Protein AF-A0A2S6TY73-F1 (afdb_monomer)

Foldseek 3Di:
DVVLVVVLVVQLVVQLCVVLVVVVVVCVVVVDCLSVCLPPDPVSVVVSNVSSVVRSVVCVVVCVSVVVVVVVVVVVVVVVVVD

Structure (mmCIF, N/CA/C/O backbone):
data_AF-A0A2S6TY73-F1
#
_entry.id   AF-A0A2S6TY73-F1
#
loop_
_atom_site.group_PDB
_atom_site.id
_atom_site.type_symbol
_atom_site.label_atom_id
_atom_site.label_alt_id
_atom_site.label_comp_id
_atom_site.label_asym_id
_atom_site.label_entity_id
_atom_site.label_seq_id
_atom_site.pdbx_PDB_ins_code
_atom_site.Cartn_x
_atom_site.Cartn_y
_atom_site.Cartn_z
_atom_site.occupancy
_atom_site.B_iso_or_equiv
_atom_site.auth_seq_id
_atom_site.auth_comp_id
_atom_site.auth_asym_id
_atom_site.auth_atom_id
_atom_site.pdbx_PDB_model_num
ATOM 1 N N . MET A 1 1 ? -18.045 -2.850 15.428 1.00 59.38 1 MET A N 1
ATOM 2 C CA . MET A 1 1 ? -16.846 -3.729 15.219 1.00 59.38 1 MET A CA 1
ATOM 3 C C . MET A 1 1 ? -16.524 -3.988 13.738 1.00 59.38 1 MET A C 1
ATOM 5 O O . MET A 1 1 ? -15.402 -3.712 13.327 1.00 59.38 1 MET A O 1
ATOM 9 N N . TRP A 1 2 ? -17.480 -4.440 12.912 1.00 73.94 2 TRP A N 1
ATOM 10 C CA . TRP A 1 2 ? -17.290 -4.592 11.452 1.00 73.94 2 TRP A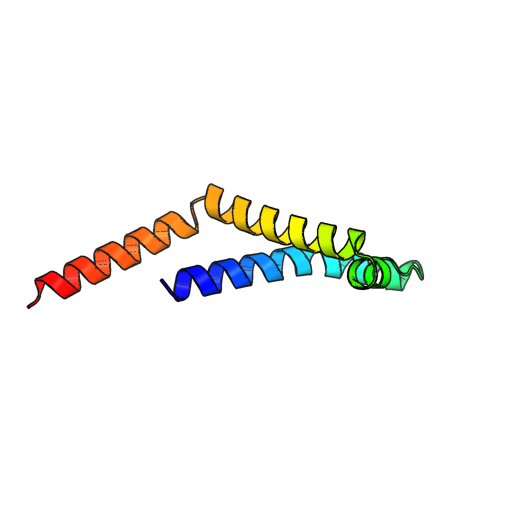 CA 1
ATOM 11 C C . TRP A 1 2 ? -16.897 -3.289 10.729 1.00 73.94 2 TRP A C 1
ATOM 13 O O . TRP A 1 2 ? -16.072 -3.313 9.821 1.00 73.94 2 TRP A O 1
ATOM 23 N N . LEU A 1 3 ? -17.422 -2.143 11.178 1.00 75.44 3 LEU A N 1
ATOM 24 C CA . LEU A 1 3 ? -17.072 -0.812 10.663 1.00 75.44 3 LEU A CA 1
ATOM 25 C C . LEU A 1 3 ? -15.586 -0.466 10.840 1.00 75.44 3 LEU A C 1
ATOM 27 O O . LEU A 1 3 ? -14.951 0.036 9.916 1.00 75.44 3 LEU A O 1
ATOM 31 N N . VAL A 1 4 ? -15.017 -0.773 12.010 1.00 77.19 4 VAL A N 1
ATOM 32 C CA . VAL A 1 4 ? -13.595 -0.533 12.304 1.00 77.19 4 VAL A CA 1
ATOM 33 C C . VAL A 1 4 ? -12.715 -1.420 11.427 1.00 77.19 4 VAL A C 1
ATOM 35 O O . VAL A 1 4 ? -11.753 -0.930 10.845 1.00 77.19 4 VAL A O 1
ATOM 38 N N . PHE A 1 5 ? -13.081 -2.696 11.268 1.00 81.38 5 PHE A N 1
ATOM 39 C CA . PHE A 1 5 ? -12.377 -3.619 10.377 1.00 81.38 5 PHE A CA 1
ATOM 40 C C . PHE A 1 5 ? -12.383 -3.128 8.923 1.00 81.38 5 PHE A C 1
ATOM 42 O O . PHE A 1 5 ? -11.328 -3.046 8.297 1.00 81.38 5 PHE A O 1
ATOM 49 N N . TYR A 1 6 ? -13.549 -2.725 8.408 1.00 86.44 6 TYR A N 1
ATOM 50 C CA . TYR A 1 6 ? -13.674 -2.172 7.058 1.00 86.44 6 TYR A CA 1
ATOM 51 C C . TYR A 1 6 ? -12.819 -0.914 6.872 1.00 86.44 6 TYR A C 1
ATOM 53 O O . TYR A 1 6 ? -12.109 -0.787 5.879 1.00 86.44 6 TYR A O 1
ATOM 61 N N . LYS A 1 7 ? -12.828 -0.004 7.852 1.00 85.38 7 LYS A N 1
ATOM 62 C CA . LYS A 1 7 ? -12.042 1.233 7.808 1.00 85.38 7 LYS A CA 1
ATOM 63 C C . LYS A 1 7 ? -10.532 0.952 7.851 1.00 85.38 7 LYS A C 1
ATOM 65 O O . LYS A 1 7 ? -9.790 1.580 7.105 1.00 85.38 7 LYS A O 1
ATOM 70 N N . VAL A 1 8 ? -10.074 -0.021 8.646 1.00 88.62 8 VAL A N 1
ATOM 71 C CA . VAL A 1 8 ? -8.668 -0.472 8.653 1.00 88.62 8 VAL A CA 1
ATOM 72 C C . VAL A 1 8 ? -8.266 -1.063 7.301 1.00 88.62 8 VAL A C 1
ATOM 74 O O . VAL A 1 8 ? -7.242 -0.664 6.751 1.00 88.62 8 VAL A O 1
ATOM 77 N N . ALA A 1 9 ? -9.078 -1.964 6.741 1.00 91.75 9 ALA A N 1
ATOM 78 C CA . ALA A 1 9 ? -8.820 -2.552 5.428 1.00 91.75 9 ALA A CA 1
ATOM 79 C C . ALA A 1 9 ? -8.776 -1.483 4.325 1.00 91.75 9 ALA A C 1
ATOM 81 O O . ALA A 1 9 ? -7.913 -1.528 3.450 1.00 91.75 9 ALA A O 1
ATOM 82 N N . TRP A 1 10 ? -9.647 -0.474 4.398 1.00 93.12 10 TRP A N 1
ATOM 83 C CA . TRP A 1 10 ? -9.612 0.646 3.464 1.00 93.12 10 TRP A CA 1
ATOM 84 C C . TRP A 1 10 ? -8.345 1.480 3.597 1.00 93.12 10 TRP A C 1
ATOM 86 O O . TRP A 1 10 ? -7.682 1.731 2.596 1.00 93.12 10 TRP A O 1
ATOM 96 N N . VAL A 1 11 ? -7.973 1.889 4.814 1.00 93.00 11 VAL A N 1
ATOM 97 C CA . VAL A 1 11 ? -6.737 2.660 5.025 1.00 93.00 11 VAL A CA 1
ATOM 98 C C . VAL A 1 11 ? -5.535 1.883 4.500 1.00 93.00 11 VAL A C 1
ATOM 100 O O . VAL A 1 11 ? -4.709 2.452 3.797 1.00 93.00 11 VAL A O 1
ATOM 103 N N . TYR A 1 12 ? -5.484 0.577 4.755 1.00 94.31 12 TYR A N 1
ATOM 104 C CA . TYR A 1 12 ? -4.434 -0.299 4.256 1.00 94.31 12 TYR A CA 1
ATOM 105 C C . TYR A 1 12 ? -4.288 -0.251 2.726 1.00 94.31 12 TYR A C 1
ATOM 107 O O . TYR A 1 12 ? -3.201 0.014 2.208 1.00 94.31 12 TYR A O 1
ATOM 115 N N . VAL A 1 13 ? -5.389 -0.470 1.999 1.00 94.81 13 VAL A N 1
ATOM 116 C CA . VAL A 1 13 ? -5.399 -0.458 0.527 1.00 94.81 13 VAL A CA 1
ATOM 117 C C . VAL A 1 13 ? -5.109 0.942 -0.015 1.00 94.81 13 VAL A C 1
ATOM 119 O O . VAL A 1 13 ? -4.360 1.084 -0.980 1.00 94.81 13 VAL A O 1
ATOM 122 N N . LEU A 1 14 ? -5.644 1.985 0.625 1.00 94.56 14 LEU A N 1
ATOM 123 C CA . LEU A 1 14 ? -5.414 3.373 0.234 1.00 94.56 14 LEU A CA 1
ATOM 124 C C . LEU A 1 14 ? -3.938 3.762 0.380 1.00 94.56 14 LEU A C 1
ATOM 126 O O . LEU A 1 14 ? -3.384 4.395 -0.512 1.00 94.56 14 LEU A O 1
ATOM 130 N N . SER A 1 15 ? -3.282 3.360 1.470 1.00 93.62 15 SER A N 1
ATOM 131 C CA . SER A 1 15 ? -1.854 3.619 1.679 1.00 93.62 15 SER A CA 1
ATOM 132 C C . SER A 1 15 ? -0.985 2.949 0.619 1.00 93.62 15 SER A C 1
ATOM 134 O O . SER A 1 15 ? -0.047 3.568 0.122 1.00 93.62 15 SER A O 1
ATOM 136 N N . ILE A 1 16 ? -1.328 1.722 0.219 1.00 94.38 16 ILE A N 1
ATOM 137 C CA . ILE A 1 16 ? -0.670 1.046 -0.904 1.00 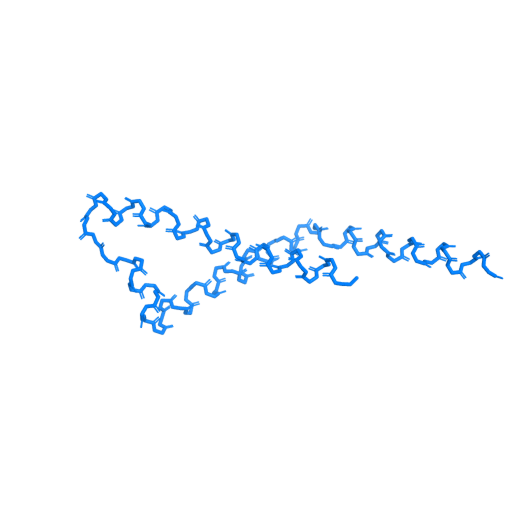94.38 16 ILE A CA 1
ATOM 138 C C . ILE A 1 16 ? -0.912 1.814 -2.210 1.00 94.38 16 ILE A C 1
ATOM 140 O O . ILE A 1 16 ? 0.035 2.092 -2.944 1.00 94.38 16 ILE A O 1
ATOM 144 N N . PHE A 1 17 ? -2.155 2.212 -2.484 1.00 93.56 17 PHE A N 1
ATOM 145 C CA . PHE A 1 17 ? -2.517 2.942 -3.699 1.00 93.56 17 PHE A CA 1
ATOM 146 C C . PHE A 1 17 ? -1.774 4.279 -3.833 1.00 93.56 17 PHE A C 1
ATOM 148 O O . PHE A 1 17 ? -1.249 4.580 -4.904 1.00 93.56 17 PHE A O 1
ATOM 155 N N . ILE A 1 18 ? -1.671 5.049 -2.744 1.00 92.56 18 ILE A N 1
ATOM 156 C CA . ILE A 1 18 ? -0.957 6.336 -2.705 1.00 92.56 18 ILE A CA 1
ATOM 157 C C . ILE A 1 18 ? 0.513 6.183 -3.114 1.00 92.56 18 ILE A C 1
ATOM 159 O O . ILE A 1 18 ? 1.075 7.111 -3.688 1.00 92.56 18 ILE A O 1
ATOM 163 N N . LEU A 1 19 ? 1.135 5.029 -2.856 1.00 89.62 19 LEU A N 1
ATOM 164 C CA . LEU A 1 19 ? 2.516 4.763 -3.254 1.00 89.62 19 LEU A CA 1
ATOM 165 C C . LEU A 1 19 ? 2.627 4.163 -4.661 1.00 89.62 19 LEU A C 1
ATOM 167 O O . LEU A 1 19 ? 3.508 4.545 -5.430 1.00 89.62 19 LEU A O 1
ATOM 171 N N . VAL A 1 20 ? 1.739 3.235 -5.015 1.00 92.75 20 VAL A N 1
ATOM 172 C CA . VAL A 1 20 ? 1.787 2.547 -6.313 1.00 92.75 20 VAL A CA 1
ATOM 173 C C . VAL A 1 20 ? 1.415 3.487 -7.461 1.00 92.75 20 VAL A C 1
ATOM 175 O O . VAL A 1 20 ? 2.011 3.393 -8.530 1.00 92.75 20 VAL A O 1
ATOM 178 N N . PHE A 1 21 ? 0.483 4.421 -7.260 1.00 93.62 21 PHE A N 1
ATOM 179 C CA . PHE A 1 21 ? 0.034 5.325 -8.321 1.00 93.62 21 PHE A CA 1
ATOM 180 C C . PHE A 1 21 ? 1.148 6.260 -8.846 1.00 93.62 21 PHE A C 1
ATO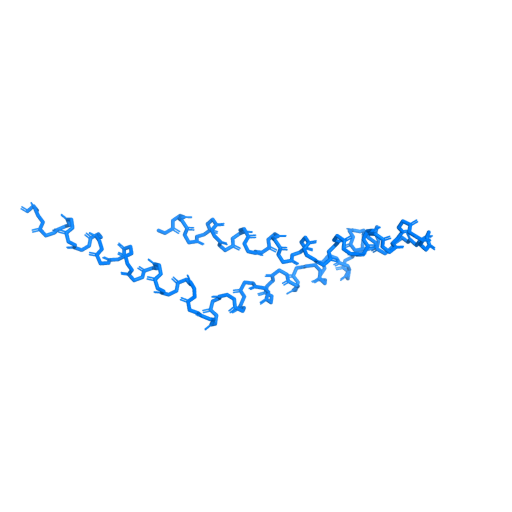M 182 O O . PHE A 1 21 ? 1.368 6.283 -10.057 1.00 93.62 21 PHE A O 1
ATOM 189 N N . PRO A 1 22 ? 1.925 6.968 -8.001 1.00 93.25 22 PRO A N 1
ATOM 190 C CA . PRO A 1 22 ? 3.081 7.733 -8.467 1.00 93.25 22 PRO A CA 1
ATOM 191 C C . PRO A 1 22 ? 4.131 6.871 -9.169 1.00 93.25 22 PRO A C 1
ATOM 193 O O . PRO A 1 22 ? 4.677 7.288 -10.188 1.00 93.25 22 PRO A O 1
ATOM 196 N N . LEU A 1 23 ? 4.400 5.665 -8.655 1.00 91.88 23 LEU A N 1
ATOM 197 C CA . LEU A 1 23 ? 5.348 4.740 -9.281 1.00 91.88 23 LEU A CA 1
ATOM 198 C C . LEU A 1 23 ? 4.874 4.286 -10.660 1.00 91.88 23 LEU A C 1
ATOM 200 O O . LEU A 1 23 ? 5.683 4.212 -11.575 1.00 91.88 23 LEU A O 1
ATOM 204 N N . TYR A 1 24 ? 3.572 4.065 -10.834 1.00 92.38 24 TYR A N 1
ATOM 205 C CA . TYR A 1 24 ? 2.980 3.776 -12.136 1.00 92.38 24 TYR A CA 1
ATOM 206 C C . TYR A 1 24 ? 3.168 4.935 -13.121 1.00 92.38 24 TYR A C 1
ATOM 208 O O . TYR A 1 24 ? 3.554 4.719 -14.269 1.00 92.38 24 TYR A O 1
ATOM 216 N N . CYS A 1 25 ? 2.957 6.177 -12.676 1.00 93.69 25 CYS A N 1
ATOM 217 C CA . CYS A 1 25 ? 3.231 7.350 -13.505 1.00 93.69 25 CYS A CA 1
ATOM 218 C C . CYS A 1 25 ? 4.718 7.460 -13.880 1.00 93.69 25 CYS A C 1
ATOM 220 O O . CYS A 1 25 ? 5.034 7.822 -15.011 1.00 93.69 25 CYS A O 1
ATOM 222 N N . ILE A 1 26 ? 5.629 7.142 -12.954 1.00 92.56 26 ILE A N 1
ATOM 223 C CA . ILE A 1 26 ? 7.073 7.125 -13.222 1.00 92.56 26 ILE A CA 1
ATOM 224 C C . ILE A 1 26 ? 7.407 6.044 -14.247 1.00 92.56 26 ILE A C 1
ATOM 226 O O . ILE A 1 26 ? 8.037 6.364 -15.248 1.00 92.56 26 ILE A O 1
ATOM 230 N N . ASP A 1 27 ? 6.945 4.809 -14.047 1.00 91.75 27 ASP A N 1
ATOM 231 C CA . ASP A 1 27 ? 7.151 3.701 -14.985 1.00 91.75 27 ASP A CA 1
ATOM 232 C C . ASP A 1 27 ? 6.691 4.068 -16.397 1.00 91.75 27 ASP A C 1
ATOM 234 O O . ASP A 1 27 ? 7.426 3.834 -17.354 1.00 91.75 27 ASP A O 1
ATOM 238 N N . TRP A 1 28 ? 5.537 4.734 -16.522 1.00 91.69 28 TRP A N 1
ATOM 239 C CA . TRP A 1 28 ? 5.029 5.227 -17.803 1.00 91.69 28 TRP A CA 1
ATOM 240 C C . TRP A 1 28 ? 5.981 6.227 -18.475 1.00 91.69 28 TRP A C 1
ATOM 242 O O . TRP A 1 28 ? 6.191 6.171 -19.685 1.00 91.69 28 TRP A O 1
ATOM 252 N N . ILE A 1 29 ? 6.548 7.167 -17.714 1.00 93.12 29 ILE A N 1
ATOM 253 C CA . ILE A 1 29 ? 7.408 8.234 -18.251 1.00 93.12 29 ILE A CA 1
ATOM 254 C C . ILE A 1 29 ? 8.816 7.714 -18.554 1.00 93.12 29 ILE A C 1
ATOM 256 O O . ILE A 1 29 ? 9.410 8.077 -19.567 1.00 93.12 29 ILE A O 1
ATOM 260 N N . THR A 1 30 ? 9.372 6.892 -17.666 1.00 92.06 30 THR A N 1
ATOM 261 C CA . THR A 1 30 ? 10.769 6.445 -17.726 1.00 92.06 30 THR A CA 1
ATOM 262 C C . THR A 1 30 ? 10.939 5.084 -18.393 1.00 92.06 30 THR A C 1
ATOM 264 O O . THR A 1 30 ? 12.068 4.627 -18.537 1.00 92.06 30 THR A O 1
ATOM 267 N N . ASN A 1 31 ? 9.836 4.437 -18.785 1.00 87.62 31 ASN A N 1
ATOM 268 C CA . ASN A 1 31 ? 9.799 3.089 -19.352 1.00 87.62 31 ASN A CA 1
ATOM 269 C C . ASN A 1 31 ? 10.485 2.046 -18.442 1.00 87.62 31 ASN A C 1
ATOM 271 O O . ASN A 1 31 ? 11.222 1.171 -18.898 1.00 87.62 31 ASN A O 1
ATOM 275 N N . ASN A 1 32 ? 10.273 2.196 -17.130 1.00 87.38 32 ASN A N 1
ATOM 276 C C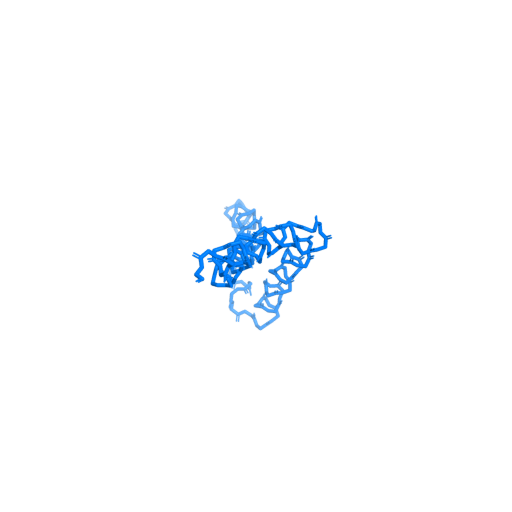A . ASN A 1 32 ? 10.761 1.276 -16.103 1.00 87.38 32 ASN A CA 1
ATOM 277 C C . ASN A 1 32 ? 9.677 0.240 -15.751 1.00 87.38 32 ASN A C 1
ATOM 279 O O . ASN A 1 32 ? 8.519 0.389 -16.126 1.00 87.38 32 ASN A O 1
ATOM 283 N N . ASN A 1 33 ? 10.065 -0.817 -15.030 1.00 89.31 33 ASN A N 1
ATOM 284 C CA . ASN A 1 33 ? 9.176 -1.902 -14.586 1.00 89.31 33 ASN A CA 1
ATOM 285 C C . ASN A 1 33 ? 9.097 -1.991 -13.047 1.00 89.31 33 ASN A C 1
ATOM 287 O O . ASN A 1 33 ? 9.095 -3.088 -12.480 1.00 89.31 33 ASN A O 1
ATOM 291 N N . LEU A 1 34 ? 9.100 -0.853 -12.346 1.00 88.25 34 LEU A N 1
ATOM 292 C CA . LEU A 1 34 ? 9.108 -0.801 -10.880 1.00 88.25 34 LEU A CA 1
ATOM 293 C C . LEU A 1 34 ? 7.820 -1.370 -10.278 1.00 88.25 34 LEU A C 1
ATOM 295 O O . LEU A 1 34 ? 7.877 -2.117 -9.302 1.00 88.25 34 LEU A O 1
ATOM 299 N N . VAL A 1 35 ? 6.664 -1.061 -10.863 1.00 90.50 35 VAL A N 1
ATOM 300 C CA . VAL A 1 35 ? 5.364 -1.588 -10.438 1.00 90.50 35 VAL A CA 1
ATOM 301 C C . VAL A 1 35 ? 5.317 -3.097 -10.643 1.00 90.50 35 VAL A C 1
ATOM 303 O O . VAL A 1 35 ? 4.921 -3.816 -9.732 1.00 90.50 35 VAL A O 1
ATOM 306 N N . THR A 1 36 ? 5.792 -3.602 -11.782 1.00 90.94 36 THR A N 1
ATOM 307 C CA . THR A 1 36 ? 5.884 -5.048 -12.041 1.00 90.94 36 THR A CA 1
ATOM 308 C C . THR A 1 36 ? 6.765 -5.739 -11.000 1.00 90.94 36 THR A C 1
ATOM 310 O O . THR A 1 36 ? 6.365 -6.739 -10.412 1.00 90.94 36 THR A O 1
ATOM 313 N N . TYR A 1 37 ? 7.926 -5.157 -10.677 1.00 89.44 37 TYR A N 1
ATOM 314 C CA . TYR A 1 37 ? 8.800 -5.674 -9.622 1.00 89.44 37 TYR A CA 1
ATOM 315 C C . TYR A 1 37 ? 8.116 -5.716 -8.245 1.00 89.44 37 TYR A C 1
ATOM 317 O O . TYR A 1 37 ? 8.313 -6.673 -7.493 1.00 89.44 37 TYR A O 1
ATOM 325 N N . LEU A 1 38 ? 7.303 -4.708 -7.909 1.00 91.62 38 LEU A N 1
ATOM 326 C CA . LEU A 1 38 ? 6.563 -4.676 -6.645 1.00 91.62 38 LEU A CA 1
ATOM 327 C C . LEU A 1 38 ? 5.565 -5.835 -6.510 1.00 91.62 38 LEU A C 1
ATOM 329 O O . LEU A 1 38 ? 5.363 -6.315 -5.397 1.00 91.62 38 LEU A O 1
ATOM 333 N N . TRP A 1 39 ? 4.982 -6.302 -7.614 1.00 89.56 39 TRP A N 1
ATOM 334 C CA . TRP A 1 39 ? 4.004 -7.394 -7.607 1.00 89.56 39 TRP A CA 1
ATOM 335 C C . TRP A 1 39 ? 4.629 -8.783 -7.788 1.00 89.56 39 TRP A C 1
ATOM 337 O O . TRP A 1 39 ? 4.165 -9.735 -7.161 1.00 89.56 39 TRP A O 1
ATOM 347 N N . ASP A 1 40 ? 5.703 -8.900 -8.572 1.00 92.31 40 ASP A N 1
ATOM 348 C CA . ASP A 1 40 ? 6.302 -10.197 -8.924 1.00 92.31 40 ASP A CA 1
ATOM 349 C C . ASP A 1 40 ? 7.389 -10.660 -7.939 1.00 92.31 40 ASP A C 1
ATOM 351 O O . ASP A 1 40 ? 7.692 -11.853 -7.833 1.00 92.31 40 ASP A O 1
ATOM 355 N N . SER A 1 41 ? 7.998 -9.734 -7.192 1.00 94.69 41 SER A N 1
ATOM 356 C CA . SER A 1 41 ? 9.048 -10.053 -6.223 1.00 94.69 41 SER A CA 1
ATOM 357 C C . SER A 1 41 ? 8.490 -10.229 -4.815 1.00 94.69 41 SER A C 1
ATOM 359 O O . SER A 1 41 ? 7.728 -9.402 -4.319 1.00 94.69 41 SER A O 1
ATOM 361 N N . LYS A 1 42 ? 8.990 -11.237 -4.088 1.00 93.00 42 LYS A N 1
ATOM 362 C CA . LYS A 1 42 ? 8.711 -11.403 -2.648 1.00 93.00 42 LYS A CA 1
ATOM 363 C C . LYS A 1 42 ? 9.116 -10.170 -1.834 1.00 93.00 42 LYS A C 1
ATOM 365 O O . LYS A 1 42 ? 8.426 -9.808 -0.885 1.00 93.00 42 LYS A O 1
ATOM 370 N N . ALA A 1 43 ? 10.224 -9.524 -2.205 1.00 92.19 43 ALA A N 1
ATOM 371 C CA . ALA A 1 43 ? 10.667 -8.289 -1.563 1.00 92.19 43 ALA A CA 1
ATOM 372 C C . ALA A 1 43 ? 9.732 -7.114 -1.897 1.00 92.19 43 ALA A C 1
ATOM 374 O O . ALA A 1 43 ? 9.439 -6.301 -1.024 1.00 92.19 43 ALA A O 1
ATOM 375 N N . GLY A 1 44 ? 9.227 -7.066 -3.133 1.00 91.38 44 GLY A N 1
ATOM 376 C CA . GLY A 1 44 ? 8.242 -6.085 -3.586 1.00 91.38 44 GLY A CA 1
ATOM 377 C C . GLY A 1 44 ? 6.920 -6.194 -2.827 1.00 91.38 44 GLY A C 1
ATOM 378 O O . GLY A 1 44 ? 6.478 -5.225 -2.210 1.00 91.38 44 GLY A O 1
ATOM 379 N N . ALA A 1 45 ? 6.359 -7.402 -2.760 1.00 91.44 45 ALA A N 1
ATOM 380 C CA . ALA A 1 45 ? 5.143 -7.677 -2.003 1.00 91.44 45 ALA A CA 1
ATOM 381 C C . ALA A 1 45 ? 5.323 -7.346 -0.511 1.00 91.44 45 ALA A C 1
ATOM 383 O O . ALA A 1 45 ? 4.456 -6.727 0.105 1.00 91.44 45 ALA A O 1
ATOM 384 N N . GLY A 1 46 ? 6.483 -7.685 0.065 1.00 93.12 46 GLY A N 1
ATOM 385 C CA . GLY A 1 46 ? 6.835 -7.313 1.436 1.00 93.12 46 GLY A CA 1
ATOM 386 C C . GLY A 1 46 ? 6.849 -5.797 1.663 1.00 93.12 46 GLY A C 1
ATOM 387 O O . GLY A 1 46 ? 6.298 -5.325 2.658 1.00 93.12 46 GLY A O 1
ATOM 388 N N . ALA A 1 47 ? 7.413 -5.028 0.727 1.00 91.56 47 ALA A N 1
ATOM 389 C CA . ALA A 1 47 ? 7.412 -3.568 0.792 1.00 91.56 47 ALA A CA 1
ATOM 390 C C . ALA A 1 47 ? 5.987 -2.992 0.733 1.00 91.56 47 ALA A C 1
ATOM 392 O O . ALA A 1 47 ? 5.645 -2.136 1.550 1.00 91.56 47 ALA A O 1
ATOM 393 N N . LEU A 1 48 ? 5.130 -3.505 -0.160 1.00 93.38 48 LEU A N 1
ATOM 394 C CA . LEU A 1 48 ? 3.719 -3.107 -0.241 1.00 93.38 48 LEU A CA 1
ATOM 395 C C . LEU A 1 48 ? 2.983 -3.376 1.075 1.00 93.38 48 LEU A C 1
ATOM 397 O O . LEU A 1 48 ? 2.288 -2.497 1.591 1.00 93.38 48 LEU A O 1
ATOM 401 N N . HIS A 1 49 ? 3.183 -4.560 1.659 1.00 93.19 49 HIS A N 1
ATOM 402 C CA . HIS A 1 49 ? 2.555 -4.893 2.930 1.00 93.19 49 HIS A CA 1
ATOM 403 C C . HIS A 1 49 ? 3.021 -3.975 4.066 1.00 93.19 49 HIS A C 1
ATOM 405 O O . HIS A 1 49 ? 2.194 -3.539 4.870 1.00 93.19 49 HIS A O 1
ATOM 411 N N . LEU A 1 50 ? 4.315 -3.647 4.111 1.00 94.25 50 LEU A N 1
ATOM 412 C CA . LEU A 1 50 ? 4.885 -2.741 5.106 1.00 94.25 50 LEU A CA 1
ATOM 413 C C . LEU A 1 50 ? 4.263 -1.342 5.019 1.00 94.25 50 LEU A C 1
ATOM 415 O O . LEU A 1 50 ? 3.889 -0.778 6.043 1.00 94.25 50 LEU A O 1
ATOM 419 N N . ILE A 1 51 ? 4.092 -0.806 3.810 1.00 94.06 51 ILE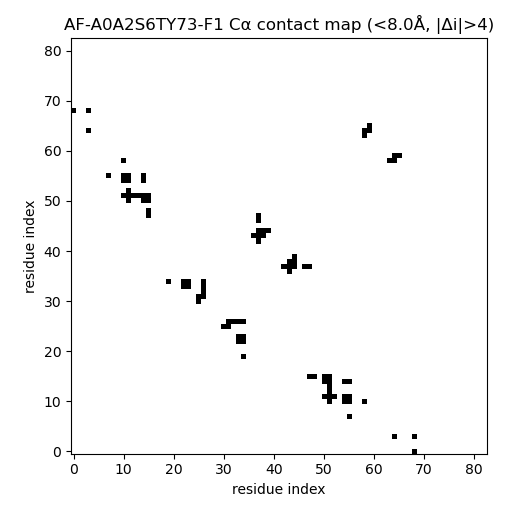 A N 1
ATOM 420 C CA . ILE A 1 51 ? 3.462 0.504 3.591 1.00 94.06 51 ILE A CA 1
ATOM 421 C C . ILE A 1 51 ? 2.014 0.505 4.082 1.00 94.06 51 ILE A C 1
ATOM 423 O O . ILE A 1 51 ? 1.609 1.423 4.797 1.00 94.06 51 ILE A O 1
ATOM 427 N N . GLY A 1 52 ? 1.247 -0.538 3.754 1.00 92.56 52 GLY 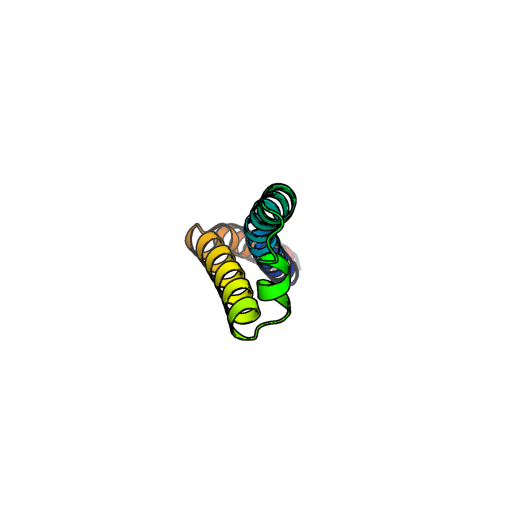A N 1
ATOM 428 C CA . GLY A 1 52 ? -0.117 -0.685 4.256 1.00 92.56 52 GLY A CA 1
ATOM 429 C C . GLY A 1 52 ? -0.172 -0.722 5.790 1.00 92.56 52 GLY A C 1
ATOM 430 O O . GLY A 1 52 ? -1.014 -0.059 6.395 1.00 92.56 52 GLY A O 1
ATOM 431 N N . ILE A 1 53 ? 0.761 -1.433 6.439 1.00 93.94 53 ILE A N 1
ATOM 432 C CA . ILE A 1 53 ? 0.865 -1.492 7.909 1.00 93.94 53 ILE A CA 1
ATOM 433 C C . ILE A 1 53 ? 1.222 -0.123 8.498 1.00 93.94 53 ILE A C 1
ATOM 435 O O . ILE A 1 53 ? 0.605 0.287 9.484 1.00 93.94 53 ILE A O 1
ATOM 439 N N . ILE A 1 54 ? 2.186 0.595 7.915 1.00 93.19 54 ILE A N 1
ATOM 440 C CA . ILE A 1 54 ? 2.586 1.936 8.370 1.00 93.19 54 ILE A CA 1
ATOM 441 C C . ILE A 1 54 ? 1.395 2.894 8.292 1.00 93.19 54 ILE A C 1
ATOM 443 O O . ILE A 1 54 ? 1.113 3.598 9.260 1.00 93.19 54 ILE A O 1
ATOM 447 N N . GLY A 1 55 ? 0.659 2.879 7.180 1.00 91.75 55 GLY A N 1
ATOM 448 C CA . GLY A 1 55 ? -0.510 3.732 6.989 1.00 91.75 55 GLY A CA 1
ATOM 449 C C . GLY A 1 55 ? -1.611 3.475 8.015 1.00 91.75 55 GLY A C 1
ATOM 450 O O . GLY A 1 55 ? -2.102 4.404 8.657 1.00 91.75 55 GLY A O 1
ATOM 451 N N . VAL A 1 56 ? -1.945 2.203 8.251 1.00 90.88 56 VAL A N 1
ATOM 452 C CA . VAL A 1 56 ? -2.888 1.818 9.312 1.00 90.88 56 VAL A CA 1
ATOM 453 C C . VAL A 1 56 ? -2.382 2.249 10.692 1.00 90.88 56 VAL A C 1
ATOM 455 O O . VAL A 1 56 ? -3.146 2.821 11.469 1.00 90.88 56 VAL A O 1
ATOM 458 N N . SER A 1 57 ? -1.100 2.021 10.992 1.00 89.69 57 SER A N 1
ATOM 459 C CA . SER A 1 57 ? -0.498 2.369 12.286 1.00 89.69 57 SER A CA 1
ATOM 460 C C . SER A 1 57 ? -0.558 3.871 12.555 1.00 89.69 57 SER A C 1
ATOM 462 O O . SER A 1 57 ? -0.879 4.275 13.669 1.00 89.69 57 SER A O 1
ATOM 464 N N . TRP A 1 58 ? -0.328 4.698 11.532 1.00 89.25 58 TRP A N 1
ATOM 465 C CA . TRP A 1 58 ? -0.437 6.152 11.631 1.00 89.25 58 TRP A CA 1
ATOM 466 C C . TRP A 1 58 ? -1.857 6.597 11.989 1.00 89.25 58 TRP A C 1
ATOM 468 O O . TRP A 1 58 ? -2.055 7.387 12.908 1.00 89.25 58 TRP A O 1
ATOM 478 N N . VAL A 1 59 ? -2.867 6.060 11.301 1.00 85.75 59 VAL A N 1
ATOM 479 C CA . VAL A 1 59 ? -4.273 6.429 11.538 1.00 85.75 59 VAL A CA 1
ATOM 480 C C . VAL A 1 59 ? -4.773 5.927 12.904 1.00 85.75 59 VAL A C 1
ATOM 482 O O . VAL A 1 59 ? -5.614 6.571 13.537 1.00 85.75 59 VAL A O 1
ATOM 485 N N . ILE A 1 60 ? -4.243 4.799 13.395 1.00 84.88 60 ILE A N 1
ATOM 486 C CA . ILE A 1 60 ? -4.470 4.331 14.773 1.00 84.88 60 ILE A CA 1
ATOM 487 C C . ILE A 1 60 ? -3.813 5.273 15.782 1.00 84.88 60 ILE A C 1
ATOM 489 O O . ILE A 1 60 ? -4.476 5.671 16.741 1.00 84.88 60 ILE A O 1
ATOM 493 N N . TRP A 1 61 ? -2.551 5.645 15.558 1.00 82.31 61 TRP A N 1
ATOM 494 C CA . TRP A 1 61 ? -1.803 6.553 16.427 1.00 82.31 61 TRP A CA 1
ATOM 495 C C . TRP A 1 61 ? -2.481 7.921 16.561 1.00 82.31 61 TRP A C 1
ATOM 497 O O . TRP A 1 61 ? -2.613 8.435 17.667 1.00 82.31 61 TRP A O 1
ATOM 507 N N . ASP A 1 62 ? -3.004 8.462 15.459 1.00 81.44 62 ASP A N 1
ATOM 508 C CA . ASP A 1 62 ? -3.734 9.739 15.432 1.00 81.44 62 AS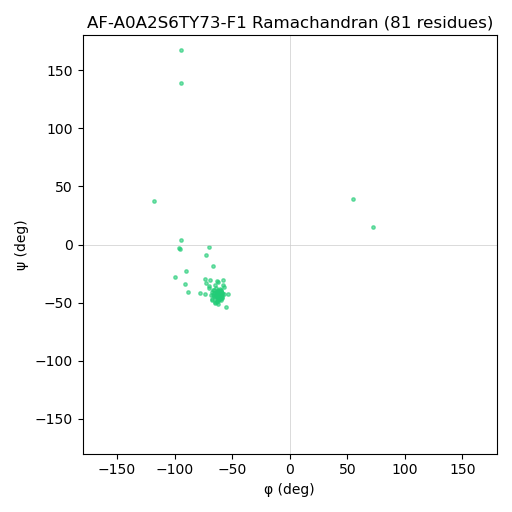P A CA 1
ATOM 509 C C . ASP A 1 62 ? -5.120 9.673 16.121 1.00 81.44 62 ASP A C 1
ATOM 511 O O . ASP A 1 62 ? -5.860 10.653 16.231 1.00 81.44 62 ASP A O 1
ATOM 515 N N . GLY A 1 63 ? -5.509 8.494 16.616 1.00 70.25 63 GLY A N 1
ATOM 516 C CA . GLY A 1 63 ? -6.746 8.293 17.365 1.00 70.25 63 GLY A CA 1
ATOM 517 C C . GLY A 1 63 ? -8.013 8.352 16.507 1.00 70.25 63 GLY A C 1
ATOM 518 O O . GLY A 1 63 ? -9.127 8.442 17.029 1.00 70.25 63 GLY A O 1
ATOM 519 N N . HIS A 1 64 ? -7.875 8.261 15.184 1.00 73.50 64 HIS A N 1
ATOM 520 C CA . HIS A 1 64 ? -8.998 8.301 14.246 1.00 73.50 64 HIS A CA 1
ATOM 521 C C . HIS A 1 64 ? -9.919 7.071 14.371 1.00 73.50 64 HIS A C 1
ATOM 523 O O . HIS A 1 64 ? -11.064 7.089 13.921 1.00 73.50 64 HIS A O 1
ATOM 529 N N . PHE A 1 65 ? -9.428 5.991 14.988 1.00 67.81 65 PHE A N 1
ATOM 530 C CA . PHE A 1 65 ? -10.211 4.795 15.314 1.00 67.81 65 PHE A CA 1
ATOM 531 C C . PHE A 1 65 ? -10.676 4.750 16.775 1.00 67.81 65 PHE A C 1
ATOM 533 O O . PHE A 1 65 ? -11.715 4.159 17.060 1.00 67.81 65 PHE A O 1
ATOM 540 N N . THR A 1 66 ? -9.942 5.369 17.706 1.00 67.75 66 THR A N 1
ATOM 541 C CA . THR A 1 66 ? -10.296 5.376 19.138 1.00 67.75 66 THR A CA 1
ATOM 542 C C . THR A 1 66 ? -11.478 6.294 19.440 1.00 67.75 66 THR A C 1
ATOM 544 O O . THR A 1 66 ? -12.253 6.016 20.354 1.00 67.75 66 THR A O 1
ATOM 547 N N . LYS A 1 67 ? -11.662 7.363 18.657 1.00 67.81 67 LYS A N 1
ATOM 548 C CA . LYS A 1 67 ? -12.848 8.230 18.743 1.00 67.81 67 LYS A CA 1
ATOM 549 C C . LYS A 1 67 ? -14.117 7.500 18.284 1.00 67.81 67 LYS A C 1
ATOM 551 O O . LYS A 1 67 ? -15.108 7.501 19.013 1.00 67.81 67 LYS A O 1
ATOM 556 N N . ASP A 1 68 ? -14.047 6.811 17.147 1.00 67.62 68 ASP A N 1
ATOM 557 C CA . ASP A 1 68 ? -15.184 6.087 16.563 1.00 67.62 68 ASP A CA 1
ATOM 558 C C . ASP A 1 68 ? -15.593 4.873 17.409 1.00 67.62 68 ASP A C 1
ATOM 560 O O . ASP A 1 68 ? -16.777 4.672 17.677 1.00 67.62 68 ASP A O 1
ATOM 564 N N . SER A 1 69 ? -14.625 4.089 17.901 1.00 64.69 69 SER A N 1
ATOM 565 C CA . SER A 1 69 ? -14.915 2.917 18.739 1.00 64.69 69 SER A CA 1
ATOM 566 C C . SER A 1 69 ? -15.548 3.300 20.079 1.00 64.69 69 SER A C 1
ATOM 568 O O . SER A 1 69 ? -16.438 2.604 20.570 1.00 64.69 69 SER A O 1
ATOM 570 N N . ARG A 1 70 ? -15.148 4.443 20.651 1.00 68.38 70 ARG A N 1
ATOM 571 C CA . ARG A 1 70 ? -15.755 4.990 21.868 1.00 68.38 70 ARG A CA 1
ATOM 572 C C . ARG A 1 70 ? -17.190 5.456 21.631 1.00 68.38 70 ARG A C 1
ATOM 574 O O . ARG A 1 70 ? -18.033 5.227 22.494 1.00 68.38 70 ARG A O 1
ATOM 581 N N . GLN A 1 71 ? -17.477 6.093 20.496 1.00 69.94 71 GLN A N 1
ATOM 582 C CA . GLN A 1 71 ? -18.840 6.506 20.147 1.00 69.94 71 GLN A CA 1
ATOM 583 C C . GLN A 1 71 ? -19.759 5.300 19.912 1.00 69.94 71 GLN A C 1
ATOM 585 O O . GLN A 1 71 ? -20.863 5.270 20.451 1.00 69.94 71 GLN A O 1
ATOM 590 N N . GLU A 1 72 ? -19.292 4.281 19.185 1.00 69.38 72 GLU A N 1
ATOM 591 C CA . GLU A 1 72 ? -20.052 3.043 18.941 1.00 69.38 72 GLU A CA 1
ATOM 592 C C . GLU A 1 72 ? -20.341 2.296 20.265 1.00 69.38 72 GLU A C 1
ATOM 594 O O . GLU A 1 72 ? -21.469 1.864 20.517 1.00 69.38 72 GLU A O 1
ATOM 599 N N . TYR A 1 73 ? -19.358 2.230 21.174 1.00 68.31 73 TYR A N 1
ATOM 600 C CA . TYR A 1 73 ? -19.537 1.669 22.520 1.00 68.31 73 TYR A CA 1
ATOM 601 C C . TYR A 1 73 ? -20.543 2.460 23.371 1.00 68.31 73 TYR A C 1
ATOM 603 O O . TYR A 1 73 ? -21.402 1.867 24.017 1.00 68.31 73 TYR A O 1
ATOM 611 N N . MET A 1 74 ? -20.475 3.794 23.373 1.00 71.69 74 MET A N 1
ATOM 612 C CA . MET A 1 74 ? -21.425 4.610 24.140 1.00 71.69 74 MET A CA 1
ATOM 613 C C . MET A 1 74 ? -22.857 4.449 23.622 1.00 71.69 74 MET A C 1
ATOM 615 O O . MET A 1 74 ? -23.767 4.267 24.426 1.00 71.69 74 MET A O 1
ATOM 619 N N . LYS A 1 75 ? -23.041 4.411 22.297 1.00 74.44 75 LYS A N 1
ATOM 620 C CA . LYS A 1 75 ? -24.355 4.226 21.671 1.00 74.44 75 LYS A CA 1
ATOM 621 C C . LYS A 1 75 ? -24.984 2.873 22.026 1.00 74.44 75 LYS A C 1
ATOM 623 O O . LYS A 1 75 ? -26.123 2.826 22.475 1.00 74.44 75 LYS A O 1
ATOM 628 N N . SER A 1 76 ? -24.216 1.784 21.936 1.00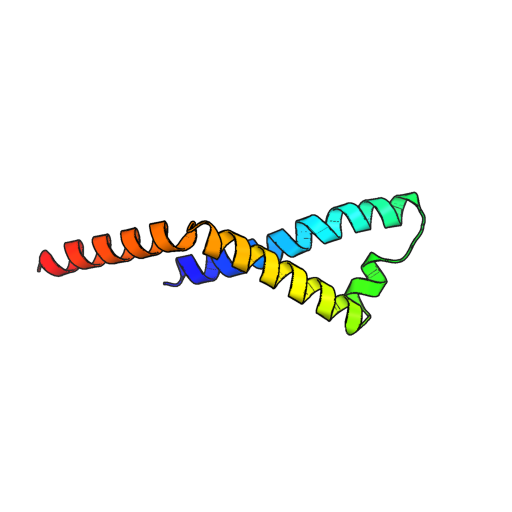 71.19 76 SER A N 1
ATOM 629 C CA . SER A 1 76 ? -24.698 0.452 22.347 1.00 71.19 76 SER A CA 1
ATOM 630 C C . SER A 1 76 ? -25.032 0.361 23.845 1.00 71.19 76 SER A C 1
ATOM 632 O O . SER A 1 76 ? -25.954 -0.354 24.237 1.00 71.19 76 SER A O 1
ATOM 634 N N . ARG A 1 77 ? -24.327 1.117 24.697 1.00 71.94 77 ARG A N 1
ATOM 635 C CA . ARG A 1 77 ? -24.601 1.185 26.140 1.00 71.94 77 ARG A CA 1
ATOM 636 C C . ARG A 1 77 ? -25.877 1.964 26.470 1.00 71.94 77 ARG A C 1
ATOM 638 O O . ARG A 1 77 ? -26.524 1.655 27.467 1.00 71.94 77 ARG A O 1
ATOM 645 N N . GLU A 1 78 ? -26.210 2.983 25.686 1.00 73.94 78 GLU A N 1
ATOM 646 C CA . GLU A 1 78 ? -27.457 3.744 25.823 1.00 73.94 78 GLU A CA 1
ATOM 647 C C . GLU A 1 78 ? -28.658 2.936 25.325 1.00 73.94 78 GLU A C 1
ATOM 649 O O . GLU A 1 78 ? -29.667 2.851 26.022 1.00 73.94 78 GLU A O 1
ATOM 654 N N . GLU A 1 79 ? -28.520 2.250 24.189 1.00 71.00 79 GLU A N 1
ATOM 655 C CA . GLU A 1 79 ? -29.562 1.373 23.641 1.00 71.00 79 GLU A CA 1
ATOM 656 C C . GLU A 1 79 ? -29.862 0.190 24.584 1.00 71.00 79 GLU A C 1
ATOM 658 O O . GLU A 1 79 ? -31.028 -0.101 24.858 1.00 71.00 79 GLU A O 1
ATOM 663 N N . GLY A 1 80 ? -28.831 -0.417 25.184 1.00 63.06 80 GLY A N 1
ATOM 664 C CA . GLY A 1 80 ? -28.978 -1.507 26.159 1.00 63.06 80 GLY A CA 1
ATOM 665 C C . GLY A 1 80 ? -29.511 -1.101 27.542 1.00 63.06 80 GLY A C 1
ATOM 666 O O . GLY A 1 80 ? -29.803 -1.976 28.349 1.00 63.06 80 GLY A O 1
ATOM 667 N N . LYS A 1 81 ? -29.639 0.198 27.839 1.00 56.06 81 LYS A N 1
ATOM 668 C CA . LYS A 1 81 ? -30.272 0.709 29.072 1.00 56.06 81 LYS A CA 1
ATOM 669 C C . LYS A 1 81 ? -31.750 1.078 28.892 1.00 56.06 81 LYS A C 1
ATOM 671 O O . LYS A 1 81 ? -32.377 1.495 29.862 1.00 56.06 81 LYS A O 1
ATOM 676 N N . SER A 1 82 ? -32.278 0.987 27.669 1.00 53.25 82 SER A N 1
ATOM 677 C CA . SER A 1 82 ? -33.671 1.330 27.341 1.00 53.25 82 SER A CA 1
ATOM 678 C C . SER A 1 82 ? -34.641 0.137 27.362 1.00 53.25 82 SER A C 1
ATOM 680 O O . SER A 1 82 ? -35.820 0.314 27.058 1.00 53.25 82 SER A O 1
ATOM 682 N N . GLN A 1 83 ? -34.156 -1.053 27.738 1.00 44.53 83 GLN A N 1
ATOM 683 C CA . GLN A 1 83 ? -34.960 -2.232 28.085 1.00 44.53 83 GLN A CA 1
ATOM 684 C C . GLN A 1 83 ? -34.970 -2.439 29.599 1.00 44.53 83 GLN A C 1
ATOM 686 O O . G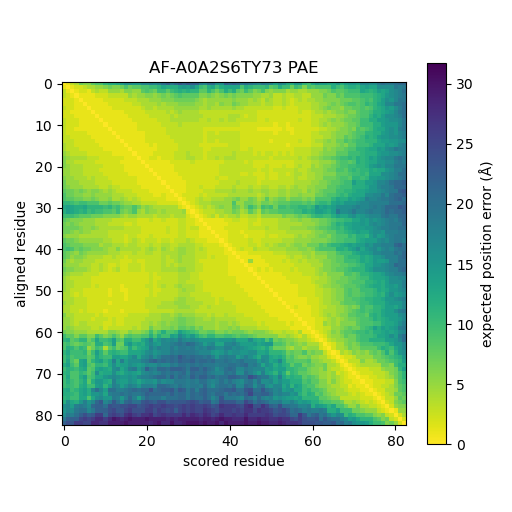LN A 1 83 ? -36.012 -2.913 30.099 1.00 44.53 83 GLN A O 1
#

Secondary structure (DSSP, 8-state):
-HHHHHHHHHHHHHHHHHHHHHHHHHHHHHT--HHHHHHHSHHHHHHHHHHHHHHHHHHHHTTTTHHHHHHHHHHHHHHTT--

Sequence (83 aa):
MWLVFYKVAWVYVLSIFILVFPLYCIDWITNNNLVTYLWDSKAGAGALHLIGIIGVSWVIWDGHFTKDSRQEYMKSREEGKSQ

pLDDT: mean 84.01, std 11.77, range [44.53, 94.81]

Mean predicted aligned error: 7.97 Å

Radius of gyration: 18.43 Å; Cα contacts (8 Å, |Δi|>4): 47; chains: 1; bounding box: 46×21×48 Å

Solvent-accessible surface area (backbone atoms only — not comparable to full-atom values): 4491 Å² total; per-residue (Å²): 111,72,65,58,54,52,50,46,54,47,41,21,52,48,38,34,46,68,55,50,52,58,45,46,55,45,22,70,74,70,73,51,61,61,58,58,43,32,71,77,31,75,67,26,43,51,51,46,52,49,43,14,50,51,41,35,50,50,46,50,71,73,37,69,52,60,56,53,53,49,51,55,51,52,51,53,56,55,60,69,68,75,117